Protein AF-Q9SPV2-F1 (afdb_monomer_lite)

Foldseek 3Di:
DDDDPCPPLVVCQVLLDDPVQFDLVQLVDPPPDPDDDPDPPSGTDGGDPPDDRDPLNVVLVVLVVVLVVLVVVLVVDDDPVVNVVSVVVSVVSVVVSVVSVVD

Sequence (103 aa):
VMDFNWLYPSLIQEYNLCFTTMDWTKSVMPQVAEGAAPQADLLPPLPDESLDRGVLPRVIKTLVDRRRAVKKLVKTEKDQAKKEELDIRQLALKLTANSMYGC

pLDDT: mean 77.32, std 16.59, range [38.19, 95.44]

Radius of gyration: 19.04 Å; chains: 1; bounding box: 34×31×61 Å

Secondary structure (DSSP, 8-state):
----TTHHHHHHHHTT--TTT--THHHHS----TTPPSSS--PPPPPPTTSPPPHHHHHHHHHHHHHHHHHHHHHH---HHHHHHHHHHHHHHHHHHHHTT--

Structure (mmCIF, N/CA/C/O backbone):
data_AF-Q9SPV2-F1
#
_entry.id   AF-Q9SPV2-F1
#
loop_
_atom_site.group_PDB
_atom_site.id
_atom_site.type_symbol
_atom_site.label_atom_id
_atom_site.label_alt_id
_atom_site.label_comp_id
_atom_site.label_asym_id
_atom_site.label_entity_id
_atom_site.label_seq_id
_atom_site.pdbx_PDB_ins_code
_atom_site.Cartn_x
_atom_site.Cartn_y
_atom_site.Cartn_z
_atom_site.occupancy
_atom_site.B_iso_or_equiv
_atom_site.auth_seq_id
_atom_site.auth_comp_id
_atom_site.auth_asym_id
_atom_site.auth_atom_id
_atom_site.pdbx_PDB_model_num
ATOM 1 N N . VAL A 1 1 ? -15.067 17.948 -2.438 1.00 42.47 1 VAL A N 1
ATOM 2 C CA . VAL A 1 1 ? -13.648 17.810 -2.837 1.00 42.47 1 VAL A CA 1
ATOM 3 C C . VAL A 1 1 ? -13.416 16.344 -3.169 1.00 42.47 1 VAL A C 1
ATOM 5 O O . VAL A 1 1 ? -13.730 15.509 -2.330 1.00 42.47 1 VAL A O 1
ATOM 8 N N . MET A 1 2 ? -13.030 16.020 -4.409 1.00 45.16 2 MET A N 1
ATOM 9 C CA . MET A 1 2 ? -12.690 14.648 -4.815 1.00 45.16 2 MET A CA 1
ATOM 10 C C . MET A 1 2 ? -11.200 14.420 -4.553 1.00 45.16 2 MET A C 1
ATOM 12 O O . MET A 1 2 ? -10.371 14.854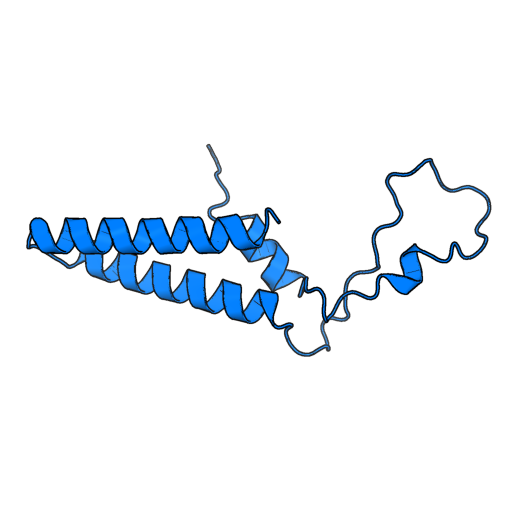 -5.345 1.00 45.16 2 MET A O 1
ATOM 16 N N . ASP A 1 3 ? -10.871 13.755 -3.446 1.00 48.59 3 ASP A N 1
ATOM 17 C CA . ASP A 1 3 ? -9.499 13.350 -3.137 1.00 48.59 3 ASP A CA 1
ATOM 18 C C . ASP A 1 3 ? -9.281 11.889 -3.539 1.00 48.59 3 ASP A C 1
ATOM 20 O O . ASP A 1 3 ? -9.905 10.970 -2.993 1.00 48.59 3 ASP A O 1
ATOM 24 N N . PHE A 1 4 ? -8.356 11.651 -4.470 1.00 57.50 4 PHE A N 1
ATOM 25 C CA . PHE A 1 4 ? -7.869 10.307 -4.764 1.00 57.50 4 PHE A CA 1
ATOM 26 C C . PHE A 1 4 ? -6.990 9.843 -3.604 1.00 57.50 4 PHE A C 1
ATOM 28 O O . PHE A 1 4 ? -5.783 10.093 -3.557 1.00 57.50 4 PHE A O 1
ATOM 35 N N . ASN A 1 5 ? -7.606 9.165 -2.634 1.00 58.78 5 ASN A N 1
ATOM 36 C CA . ASN A 1 5 ? -6.872 8.449 -1.598 1.00 58.78 5 ASN A CA 1
ATOM 37 C C . ASN A 1 5 ? -5.848 7.528 -2.278 1.00 58.78 5 ASN A C 1
ATOM 39 O O . ASN A 1 5 ? -6.238 6.532 -2.881 1.00 58.78 5 ASN A O 1
ATOM 43 N N . TRP A 1 6 ? -4.557 7.840 -2.124 1.00 64.62 6 TRP A N 1
ATOM 44 C CA . TRP A 1 6 ? -3.435 7.049 -2.644 1.00 64.62 6 TRP A CA 1
ATOM 45 C C . TRP A 1 6 ? -3.231 7.061 -4.162 1.00 64.62 6 TRP A C 1
ATOM 47 O O . TRP A 1 6 ? -2.961 6.015 -4.757 1.00 64.62 6 TRP A O 1
ATOM 57 N N . LEU A 1 7 ? -3.289 8.242 -4.776 1.00 76.31 7 LEU A N 1
ATOM 58 C CA . LEU A 1 7 ? -2.992 8.415 -6.200 1.00 76.31 7 LEU A CA 1
ATOM 59 C C . LEU A 1 7 ? -1.664 7.745 -6.619 1.00 76.31 7 LEU A C 1
ATOM 61 O O . LEU A 1 7 ? -1.675 6.859 -7.468 1.00 76.31 7 LEU A O 1
ATOM 65 N N . TYR A 1 8 ? -0.542 8.071 -5.963 1.00 78.94 8 TYR A N 1
ATOM 66 C CA . TYR A 1 8 ? 0.774 7.527 -6.340 1.00 78.94 8 TYR A CA 1
ATOM 67 C C . TYR A 1 8 ? 0.901 6.005 -6.160 1.00 78.94 8 TYR A C 1
ATOM 69 O O . TYR A 1 8 ? 1.276 5.331 -7.117 1.00 78.94 8 TYR A O 1
ATOM 77 N N . PRO A 1 9 ? 0.525 5.407 -5.010 1.00 76.62 9 PRO A N 1
ATOM 78 C CA . PRO A 1 9 ? 0.524 3.950 -4.871 1.00 76.62 9 PRO A CA 1
ATOM 79 C C . PRO A 1 9 ? -0.338 3.210 -5.895 1.00 76.62 9 PRO A C 1
ATOM 81 O O . PRO A 1 9 ? -0.032 2.061 -6.208 1.00 76.62 9 PRO A O 1
ATOM 84 N N . SER A 1 10 ? -1.421 3.835 -6.368 1.00 79.31 10 SER A N 1
ATOM 85 C CA . SER A 1 10 ? -2.319 3.238 -7.361 1.00 79.31 10 SER A CA 1
ATOM 86 C C . SER A 1 10 ? -1.685 3.274 -8.750 1.00 79.31 10 SER A C 1
ATOM 88 O O . SER A 1 10 ? -1.625 2.241 -9.403 1.00 79.31 10 SER A O 1
ATOM 90 N N . LEU A 1 11 ? -1.110 4.413 -9.149 1.00 82.44 11 LEU A N 1
ATOM 91 C CA . LEU A 1 11 ? -0.388 4.548 -10.420 1.00 82.44 11 LEU A CA 1
ATOM 92 C C . LEU A 1 11 ? 0.816 3.598 -10.508 1.00 82.44 11 LEU A C 1
ATOM 94 O O . LEU A 1 11 ? 1.008 2.945 -11.527 1.00 82.44 11 LEU A O 1
ATOM 98 N N . ILE A 1 12 ? 1.592 3.467 -9.425 1.00 81.38 12 ILE A N 1
ATOM 99 C CA . ILE A 1 12 ? 2.753 2.562 -9.382 1.00 81.38 12 ILE A CA 1
ATOM 100 C C . ILE A 1 12 ? 2.332 1.100 -9.578 1.00 81.38 12 ILE A C 1
ATOM 102 O O . ILE A 1 12 ? 3.041 0.331 -10.222 1.00 81.38 12 ILE A O 1
ATOM 106 N N . GLN A 1 13 ? 1.181 0.709 -9.030 1.00 76.25 13 GLN A N 1
ATOM 107 C CA . GLN A 1 13 ? 0.670 -0.652 -9.170 1.00 76.25 13 GLN A CA 1
ATOM 108 C C . GLN A 1 13 ? 0.059 -0.925 -10.541 1.00 76.25 13 GLN A C 1
ATOM 110 O O . GLN A 1 13 ? 0.258 -2.025 -11.049 1.00 76.25 13 GLN A O 1
ATOM 115 N N . GLU A 1 14 ? -0.670 0.040 -11.101 1.00 82.69 14 GLU A N 1
ATOM 116 C CA . GLU A 1 14 ? -1.342 -0.099 -12.395 1.00 82.69 14 GLU A CA 1
ATOM 117 C C . GLU A 1 14 ? -0.322 -0.208 -13.529 1.00 82.69 14 GLU A C 1
ATOM 119 O O . GLU A 1 14 ? -0.347 -1.154 -14.303 1.00 82.69 14 GLU A O 1
ATOM 124 N N . TYR A 1 15 ? 0.653 0.701 -13.552 1.00 82.50 15 TYR A N 1
ATOM 125 C CA . TYR A 1 15 ? 1.647 0.783 -14.622 1.00 82.50 15 TYR A CA 1
ATOM 126 C C . TYR A 1 15 ? 2.931 -0.008 -14.333 1.00 82.50 15 TYR A C 1
ATOM 128 O O . TYR A 1 15 ? 3.956 0.221 -14.969 1.00 82.50 15 TYR A O 1
ATOM 136 N N . ASN A 1 16 ? 2.904 -0.901 -13.334 1.00 82.19 16 ASN A N 1
ATOM 137 C CA . ASN A 1 16 ? 4.042 -1.722 -12.902 1.00 82.19 16 ASN A CA 1
ATOM 138 C C . ASN A 1 16 ? 5.359 -0.922 -12.770 1.00 82.19 16 ASN A C 1
ATOM 140 O O . ASN A 1 16 ? 6.431 -1.399 -13.149 1.00 82.19 16 ASN A O 1
ATOM 144 N N . LEU A 1 17 ? 5.280 0.309 -12.251 1.00 84.00 17 LEU A N 1
ATOM 145 C CA . LEU A 1 17 ? 6.415 1.232 -12.203 1.00 84.00 17 LEU A CA 1
ATOM 146 C C . LEU A 1 17 ? 7.439 0.729 -11.185 1.00 84.00 17 LEU A C 1
ATOM 148 O O . LEU A 1 17 ? 7.184 0.691 -9.980 1.00 84.00 17 LEU A O 1
ATOM 152 N N . CYS A 1 18 ? 8.605 0.309 -11.660 1.00 83.25 18 CYS A N 1
ATOM 153 C CA . CYS A 1 18 ? 9.678 -0.181 -10.812 1.00 83.25 18 CYS A CA 1
ATOM 154 C C . CYS A 1 18 ? 11.033 0.019 -11.489 1.00 83.25 18 CYS A C 1
ATOM 156 O O . CYS A 1 18 ? 11.163 -0.114 -12.703 1.00 83.25 18 CYS A O 1
ATOM 158 N N . PHE A 1 19 ? 12.073 0.238 -10.686 1.00 81.81 19 PHE A N 1
ATOM 159 C CA . PHE A 1 19 ? 13.456 0.293 -11.167 1.00 81.81 19 PHE A CA 1
ATOM 160 C C . PHE A 1 19 ? 13.885 -0.972 -11.925 1.00 81.81 19 PHE A C 1
ATOM 162 O O . PHE A 1 19 ? 14.777 -0.910 -12.757 1.00 81.81 19 PHE A O 1
ATOM 169 N N . THR A 1 20 ? 13.255 -2.117 -11.643 1.00 80.94 20 THR A N 1
ATOM 170 C CA . THR A 1 20 ? 13.562 -3.393 -12.304 1.00 80.94 20 THR A CA 1
ATOM 171 C C . THR A 1 20 ? 12.747 -3.639 -13.571 1.00 80.94 20 THR A C 1
ATOM 173 O O . THR A 1 20 ? 13.060 -4.569 -14.302 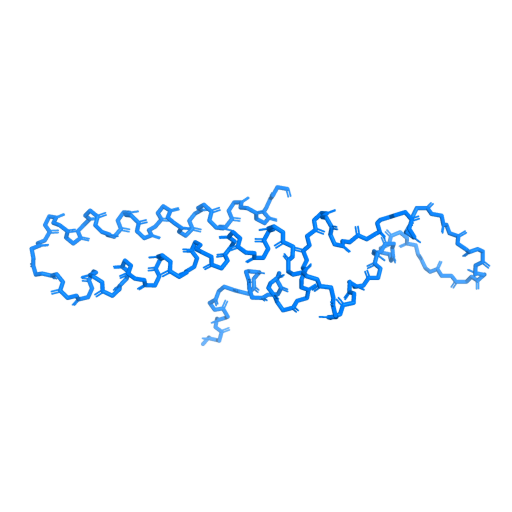1.00 80.94 20 THR A O 1
ATOM 176 N N . THR A 1 21 ? 11.668 -2.886 -13.799 1.00 81.31 21 THR A N 1
ATOM 177 C CA . THR A 1 21 ? 10.752 -3.089 -14.936 1.00 81.31 21 THR A CA 1
ATOM 178 C C . THR A 1 21 ? 10.912 -2.008 -15.999 1.00 81.31 21 THR A C 1
ATOM 180 O O . THR A 1 21 ? 10.649 -2.270 -17.168 1.00 81.31 21 THR A O 1
ATOM 183 N N . MET A 1 22 ? 11.364 -0.809 -15.621 1.00 82.12 22 MET A N 1
ATOM 184 C CA . MET A 1 22 ? 11.563 0.307 -16.545 1.00 82.12 22 MET A CA 1
ATOM 185 C C . MET A 1 22 ? 12.960 0.271 -17.170 1.00 82.12 22 MET A C 1
ATOM 187 O O . MET A 1 22 ? 13.969 0.204 -16.468 1.00 82.12 22 MET A O 1
ATOM 191 N N . ASP A 1 23 ? 13.011 0.360 -18.498 1.00 77.19 23 ASP A N 1
ATOM 192 C CA . ASP A 1 23 ? 14.251 0.400 -19.274 1.00 77.19 23 ASP A CA 1
ATOM 193 C C . ASP A 1 23 ? 14.636 1.849 -19.603 1.00 77.19 23 ASP A C 1
ATOM 195 O O . ASP A 1 23 ? 14.184 2.437 -20.588 1.00 77.19 23 ASP A O 1
ATOM 199 N N . TRP A 1 24 ? 15.484 2.426 -18.753 1.00 74.31 24 TRP A N 1
ATOM 200 C CA . TRP A 1 24 ? 15.976 3.799 -18.885 1.00 74.31 24 TRP A CA 1
ATOM 201 C C . TRP A 1 24 ? 17.019 3.966 -19.996 1.00 74.31 24 TRP A C 1
ATOM 203 O O . TRP A 1 24 ? 17.285 5.087 -20.427 1.00 74.31 24 TRP A O 1
ATOM 213 N N . THR A 1 25 ? 17.599 2.876 -20.508 1.00 69.38 25 THR A N 1
ATOM 214 C CA . THR A 1 25 ? 18.613 2.936 -21.571 1.00 69.38 25 THR A CA 1
ATOM 215 C C . THR A 1 25 ? 18.019 3.467 -22.877 1.00 69.38 25 THR A C 1
ATOM 217 O O . THR A 1 25 ? 18.693 4.185 -23.618 1.00 69.38 25 THR A O 1
ATOM 220 N N . LYS A 1 26 ? 16.727 3.215 -23.115 1.00 62.62 26 LYS A N 1
ATOM 221 C CA . LYS A 1 26 ? 15.973 3.729 -24.271 1.00 62.62 26 LYS A CA 1
ATOM 222 C C . LYS A 1 26 ? 15.737 5.243 -24.241 1.00 62.62 26 LYS A C 1
ATOM 224 O O . LYS A 1 26 ? 15.474 5.820 -25.289 1.00 62.62 26 LYS A O 1
ATOM 229 N N . SER A 1 27 ? 15.860 5.882 -23.077 1.00 61.88 27 SER A N 1
ATOM 230 C CA . SER A 1 27 ? 15.711 7.336 -22.909 1.00 61.88 27 SER A CA 1
ATOM 231 C C . SER A 1 27 ? 17.035 8.094 -22.981 1.00 61.88 27 SER A C 1
ATOM 233 O O . SER A 1 27 ? 17.047 9.291 -23.236 1.00 61.88 27 SER A O 1
ATOM 235 N N . VAL A 1 28 ? 18.165 7.420 -22.749 1.00 57.72 28 VAL A N 1
ATOM 236 C CA . VAL A 1 28 ? 19.497 8.054 -22.726 1.00 57.72 28 VAL A CA 1
ATOM 237 C C . VAL A 1 28 ? 20.163 8.036 -24.105 1.00 57.72 28 VAL A C 1
ATOM 239 O O . VAL A 1 28 ? 21.025 8.866 -24.384 1.00 57.72 28 VAL A O 1
ATOM 242 N N . MET A 1 29 ? 19.742 7.137 -24.999 1.00 50.28 29 MET A N 1
ATOM 243 C CA . MET A 1 29 ? 20.154 7.160 -26.401 1.00 50.28 29 MET A CA 1
ATOM 244 C C . MET A 1 29 ? 19.042 7.783 -27.245 1.00 50.28 29 MET A C 1
ATOM 246 O O . MET A 1 29 ? 18.070 7.089 -27.552 1.00 50.28 29 MET A O 1
ATOM 250 N N . PRO A 1 30 ? 19.149 9.066 -27.640 1.00 50.03 30 PRO A N 1
ATOM 251 C CA . PRO A 1 30 ? 18.215 9.621 -28.596 1.00 50.03 30 PRO A CA 1
ATOM 252 C C . PRO A 1 30 ? 18.442 8.870 -29.905 1.00 50.03 30 PRO A C 1
ATOM 254 O O . PRO A 1 30 ? 19.459 9.048 -30.578 1.00 50.03 30 PRO A O 1
ATOM 257 N N . GLN A 1 31 ? 17.505 7.995 -30.269 1.00 48.94 31 GLN A N 1
ATOM 258 C CA . GLN A 1 31 ? 17.343 7.682 -31.677 1.00 48.94 31 GLN A CA 1
ATOM 259 C C . GLN A 1 31 ? 17.086 9.026 -32.347 1.00 48.94 31 GLN A C 1
ATOM 261 O O . GLN A 1 31 ? 16.162 9.739 -31.963 1.00 48.94 31 GLN A O 1
ATOM 266 N N . VAL A 1 32 ? 17.987 9.401 -33.248 1.00 43.84 32 VAL A N 1
ATOM 267 C CA . VAL A 1 32 ? 17.908 10.573 -34.118 1.00 43.84 32 VAL A CA 1
ATOM 268 C C . VAL A 1 32 ? 16.539 10.614 -34.802 1.00 43.84 32 VAL A C 1
ATOM 270 O O . VAL A 1 32 ? 16.345 10.072 -35.882 1.00 43.84 32 VAL A O 1
ATOM 273 N N . ALA A 1 33 ? 15.573 11.233 -34.138 1.00 45.81 33 ALA A N 1
ATOM 274 C CA . ALA A 1 33 ? 14.310 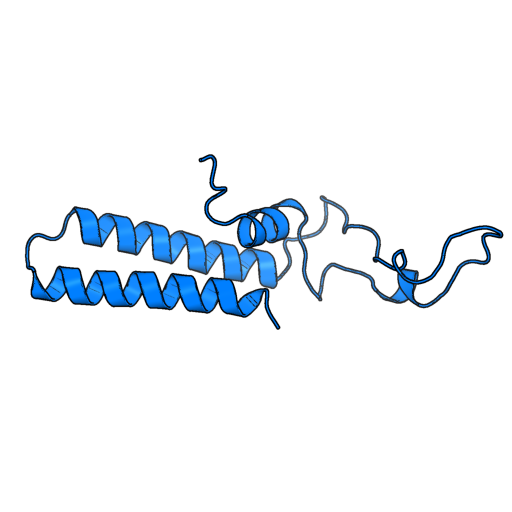11.652 -34.702 1.00 45.81 33 ALA A CA 1
ATOM 275 C C . ALA A 1 33 ? 14.360 13.178 -34.702 1.00 45.81 33 ALA A C 1
ATOM 277 O O . ALA A 1 33 ? 14.277 13.823 -33.655 1.00 45.81 33 ALA A O 1
ATOM 278 N N . GLU A 1 34 ? 14.611 13.744 -35.879 1.00 38.19 34 GLU A N 1
ATOM 279 C CA . GLU A 1 34 ? 14.593 15.184 -36.103 1.00 38.19 34 GLU A CA 1
ATOM 280 C C . GLU A 1 34 ? 13.249 15.764 -35.624 1.00 38.19 34 GLU A C 1
ATOM 282 O O . GLU A 1 34 ? 12.198 15.419 -36.159 1.00 38.19 34 GLU A O 1
ATOM 287 N N . GLY A 1 35 ? 13.281 16.647 -34.614 1.00 47.09 35 GLY A N 1
ATOM 288 C CA . GLY A 1 35 ? 12.165 17.557 -34.320 1.00 47.09 35 GLY A CA 1
ATOM 289 C C . GLY A 1 35 ? 11.469 17.487 -32.951 1.00 47.09 35 GLY A C 1
ATOM 290 O O . GLY A 1 35 ? 10.387 18.059 -32.839 1.00 47.09 35 GLY A O 1
ATOM 291 N N . ALA A 1 36 ? 12.023 16.859 -31.907 1.00 39.69 36 ALA A N 1
ATOM 292 C CA . ALA A 1 36 ? 11.369 16.819 -30.585 1.00 39.69 36 ALA A CA 1
ATOM 293 C C . ALA A 1 36 ? 11.900 17.870 -29.579 1.00 39.69 36 ALA A C 1
ATOM 295 O O . ALA A 1 36 ? 13.090 18.174 -29.532 1.00 39.69 36 ALA A O 1
ATOM 296 N N . ALA A 1 37 ? 10.963 18.429 -28.807 1.00 39.22 37 ALA A N 1
ATOM 297 C CA . ALA A 1 37 ? 11.028 19.606 -27.933 1.00 39.22 37 ALA A CA 1
ATOM 298 C C . ALA A 1 37 ? 11.997 19.485 -26.720 1.00 39.22 37 ALA A C 1
ATOM 300 O O . ALA A 1 37 ? 12.509 18.402 -26.433 1.00 39.22 37 ALA A O 1
ATOM 301 N N . PRO A 1 38 ? 12.300 20.588 -25.995 1.00 43.84 38 PRO A N 1
ATOM 302 C CA . PRO A 1 38 ? 13.413 20.626 -25.053 1.00 43.84 38 PRO A CA 1
ATOM 303 C C . PRO A 1 38 ? 13.097 19.919 -23.722 1.00 43.84 38 PRO A C 1
ATOM 305 O O . PRO A 1 38 ? 12.168 20.279 -23.008 1.00 43.84 38 PRO A O 1
ATOM 308 N N . GLN A 1 39 ? 13.955 18.955 -23.373 1.00 48.41 39 GLN A N 1
ATOM 309 C CA . GLN A 1 39 ? 14.321 18.482 -22.022 1.00 48.41 39 GLN A CA 1
ATOM 310 C C . GLN A 1 39 ? 13.259 17.891 -21.073 1.00 48.41 39 GLN A C 1
ATOM 312 O O . GLN A 1 39 ? 13.661 17.285 -20.082 1.00 48.41 39 GLN A O 1
ATOM 317 N N . ALA A 1 40 ? 11.958 17.954 -21.363 1.00 48.28 40 ALA A N 1
ATOM 318 C CA . ALA A 1 40 ? 10.919 17.333 -20.525 1.00 48.28 40 ALA A CA 1
ATOM 319 C C . ALA A 1 40 ? 10.541 15.886 -20.925 1.00 48.28 40 ALA A C 1
ATOM 321 O O . ALA A 1 40 ? 9.950 15.171 -20.119 1.00 48.28 40 ALA A O 1
ATOM 322 N N . ASP A 1 41 ? 10.914 15.431 -22.128 1.00 54.53 41 ASP A N 1
ATOM 323 C CA . ASP A 1 41 ? 10.276 14.270 -22.779 1.00 54.53 41 ASP A CA 1
ATOM 324 C C . ASP A 1 41 ? 11.094 12.962 -22.802 1.00 54.53 41 ASP A C 1
ATOM 326 O O . ASP A 1 41 ? 10.685 11.986 -23.427 1.00 54.53 41 ASP A O 1
ATOM 330 N N . LEU A 1 42 ? 12.230 12.870 -22.103 1.00 63.56 42 LEU A N 1
ATOM 331 C CA . LEU A 1 42 ? 13.021 11.626 -22.043 1.00 63.56 42 LEU A CA 1
ATOM 332 C C . LEU A 1 42 ? 12.520 10.669 -20.946 1.00 63.56 42 LEU A C 1
ATOM 334 O O . LEU A 1 42 ? 13.299 10.159 -20.141 1.00 63.56 42 LEU A O 1
ATOM 338 N N . LEU A 1 43 ? 11.211 10.423 -20.891 1.00 67.75 43 LEU A N 1
ATOM 339 C CA . LEU A 1 43 ? 10.661 9.365 -20.044 1.00 67.75 43 LEU A CA 1
ATOM 340 C C . LEU A 1 43 ? 10.825 8.007 -20.745 1.00 67.75 43 LEU A C 1
ATOM 342 O O . LEU A 1 43 ? 10.613 7.915 -21.957 1.00 67.75 43 LEU A O 1
ATOM 346 N N . PRO A 1 44 ? 11.217 6.941 -20.027 1.00 71.69 44 PRO A N 1
ATOM 347 C CA . PRO A 1 44 ? 11.260 5.608 -20.610 1.00 71.69 44 PRO A CA 1
ATOM 348 C C . PRO A 1 44 ? 9.846 5.135 -20.944 1.00 71.69 44 PRO A C 1
ATOM 350 O O . PRO A 1 44 ? 8.890 5.505 -20.250 1.00 71.69 44 PRO A O 1
ATOM 353 N N . PRO A 1 45 ? 9.692 4.313 -21.996 1.00 76.94 45 PRO A N 1
ATOM 354 C CA . PRO A 1 45 ? 8.403 3.723 -22.309 1.00 76.94 45 PRO A CA 1
ATOM 355 C C . PRO A 1 45 ? 7.911 2.891 -21.120 1.00 76.94 45 PRO A C 1
ATOM 357 O O . PRO A 1 45 ? 8.706 2.301 -20.381 1.00 76.94 45 PRO A O 1
ATOM 360 N N . LEU A 1 46 ? 6.590 2.850 -20.942 1.00 80.06 46 LEU A N 1
ATOM 361 C CA . LEU A 1 46 ? 5.976 2.025 -19.909 1.00 80.06 46 LEU A CA 1
ATOM 362 C C . LEU A 1 46 ? 6.354 0.545 -20.110 1.00 80.06 46 LEU A C 1
ATOM 364 O O . LEU A 1 46 ? 6.487 0.099 -21.255 1.00 80.06 46 LEU A O 1
ATOM 368 N N . PRO A 1 47 ? 6.549 -0.211 -19.017 1.00 80.81 47 PRO A N 1
ATOM 369 C CA . PRO A 1 47 ? 6.807 -1.642 -19.101 1.00 80.81 47 PRO A CA 1
ATOM 370 C C . PRO A 1 47 ? 5.602 -2.379 -19.699 1.00 80.81 47 PRO A C 1
ATOM 372 O O . PRO A 1 47 ? 4.460 -1.960 -19.518 1.00 80.81 47 PRO A O 1
ATOM 375 N N . ASP A 1 48 ? 5.867 -3.491 -20.386 1.00 77.81 48 ASP A N 1
ATOM 376 C CA . ASP A 1 48 ? 4.823 -4.373 -20.916 1.00 77.81 48 ASP A CA 1
ATOM 377 C C . ASP A 1 48 ? 3.959 -4.937 -19.772 1.00 77.81 48 ASP A C 1
ATOM 379 O O . ASP A 1 48 ? 4.475 -5.329 -18.719 1.00 77.81 48 ASP A O 1
ATOM 383 N N . GLU A 1 49 ? 2.645 -4.999 -19.981 1.00 74.88 49 GLU A N 1
ATOM 384 C CA . GLU A 1 49 ? 1.684 -5.548 -19.023 1.00 74.88 49 GLU A CA 1
ATOM 385 C C . GLU A 1 49 ? 1.885 -7.052 -18.796 1.00 74.88 49 GLU A C 1
ATOM 387 O O . GLU A 1 49 ? 1.487 -7.577 -17.754 1.00 74.88 49 GLU A O 1
ATOM 392 N N . SER A 1 50 ? 2.527 -7.753 -19.739 1.00 78.44 50 SER A N 1
ATOM 393 C CA . SER A 1 50 ? 2.849 -9.176 -19.596 1.00 78.44 50 SER A CA 1
ATOM 394 C C . SER A 1 50 ? 4.037 -9.451 -18.669 1.00 78.44 50 SER A C 1
ATOM 396 O O . SER A 1 50 ? 4.316 -10.615 -18.376 1.00 78.44 50 SER A O 1
ATOM 398 N N . LEU A 1 51 ? 4.784 -8.422 -18.250 1.00 78.31 51 LEU A N 1
ATOM 399 C CA . LEU A 1 51 ? 5.920 -8.583 -17.345 1.00 78.31 51 LEU A CA 1
ATOM 400 C C . LEU A 1 51 ? 5.454 -8.902 -15.926 1.00 78.31 51 LEU A C 1
ATOM 402 O O . LEU A 1 51 ? 4.470 -8.359 -15.419 1.00 78.31 51 LEU A O 1
ATOM 406 N N . ASP A 1 52 ? 6.237 -9.731 -15.239 1.00 82.38 52 ASP A N 1
ATOM 407 C CA . ASP A 1 52 ? 6.020 -9.983 -13.822 1.00 82.38 52 ASP A CA 1
ATOM 408 C C . ASP A 1 52 ? 6.037 -8.676 -13.016 1.00 82.38 52 ASP A C 1
ATOM 410 O O . ASP A 1 52 ? 6.786 -7.727 -13.283 1.00 82.38 52 ASP A O 1
ATOM 414 N N . ARG A 1 53 ? 5.192 -8.627 -11.981 1.00 81.75 53 ARG A N 1
ATOM 415 C CA . ARG A 1 53 ? 5.086 -7.446 -11.120 1.00 81.75 53 ARG A CA 1
ATOM 416 C C . ARG A 1 53 ? 6.419 -7.164 -10.437 1.00 81.75 53 ARG A C 1
ATOM 418 O O . ARG A 1 53 ? 6.914 -7.988 -9.660 1.00 81.75 53 ARG A O 1
ATOM 425 N N . GLY A 1 54 ? 6.931 -5.957 -10.657 1.00 83.25 54 GLY A N 1
ATOM 426 C CA . GLY A 1 54 ? 8.162 -5.464 -10.065 1.00 83.25 54 GLY A CA 1
ATOM 427 C C . GLY A 1 54 ? 8.120 -5.454 -8.538 1.00 83.25 54 GLY A C 1
ATOM 428 O O . GLY A 1 54 ? 7.065 -5.513 -7.892 1.00 83.25 54 GLY A O 1
ATOM 429 N N . VAL A 1 55 ? 9.301 -5.351 -7.935 1.00 87.25 55 VAL A N 1
ATOM 430 C CA . VAL A 1 55 ? 9.460 -5.397 -6.474 1.00 87.25 55 VAL A CA 1
ATOM 431 C C . VAL A 1 55 ? 8.706 -4.245 -5.801 1.00 87.25 55 VAL A C 1
ATOM 433 O O . VAL A 1 55 ? 8.006 -4.460 -4.810 1.00 87.25 55 VAL A O 1
ATOM 436 N N . LEU A 1 56 ? 8.782 -3.039 -6.370 1.00 85.56 56 LEU A N 1
ATOM 437 C CA . LEU A 1 56 ? 8.177 -1.832 -5.803 1.00 85.56 56 LEU A CA 1
ATOM 438 C C . LEU A 1 56 ? 6.632 -1.913 -5.745 1.00 85.56 56 LEU A C 1
ATOM 440 O O . LEU A 1 56 ? 6.089 -1.783 -4.641 1.00 85.56 56 LEU A O 1
ATOM 444 N N . PRO A 1 57 ? 5.906 -2.244 -6.837 1.00 85.81 57 PRO A N 1
ATOM 445 C CA . PRO A 1 57 ? 4.463 -2.493 -6.794 1.00 85.81 57 PRO A CA 1
ATOM 446 C C . PRO A 1 57 ? 4.038 -3.531 -5.748 1.00 85.81 57 PRO A C 1
ATOM 448 O O . PRO A 1 57 ? 3.031 -3.347 -5.058 1.00 85.81 57 PRO A O 1
ATOM 451 N N . ARG A 1 58 ? 4.805 -4.620 -5.586 1.00 87.38 58 ARG A N 1
ATOM 452 C CA . ARG A 1 58 ? 4.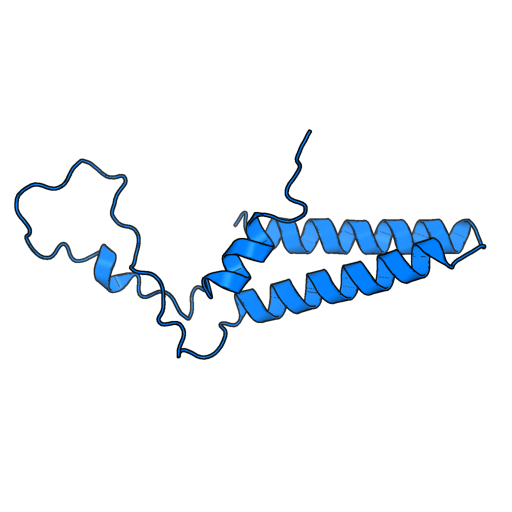505 -5.683 -4.609 1.00 87.38 58 ARG A CA 1
ATOM 453 C C . ARG A 1 58 ? 4.664 -5.209 -3.165 1.00 87.38 58 ARG A C 1
ATOM 455 O O . ARG A 1 58 ? 3.808 -5.500 -2.321 1.00 87.38 58 ARG A O 1
ATOM 462 N N . VAL A 1 59 ? 5.735 -4.476 -2.871 1.00 88.06 59 VAL A N 1
ATOM 463 C CA . VAL A 1 59 ? 5.996 -3.929 -1.532 1.00 88.06 59 VAL A CA 1
ATOM 464 C C . VAL A 1 59 ? 4.940 -2.886 -1.167 1.00 88.06 59 VAL A C 1
ATOM 466 O O . VAL A 1 59 ? 4.341 -2.976 -0.093 1.00 88.06 59 VAL A O 1
ATOM 469 N N . ILE A 1 60 ? 4.630 -1.960 -2.079 1.00 87.00 60 ILE A N 1
ATOM 470 C CA . ILE A 1 60 ? 3.604 -0.930 -1.866 1.00 87.00 60 ILE A CA 1
ATOM 471 C C . ILE A 1 60 ? 2.233 -1.567 -1.627 1.00 87.00 60 ILE A C 1
ATOM 473 O O . ILE A 1 60 ? 1.555 -1.205 -0.662 1.00 87.00 60 ILE A O 1
ATOM 477 N N . LYS A 1 61 ? 1.841 -2.562 -2.435 1.00 87.31 61 LYS A N 1
ATOM 478 C CA . LYS A 1 61 ? 0.592 -3.313 -2.230 1.00 87.31 61 LYS A CA 1
ATOM 479 C C . LYS A 1 61 ? 0.530 -3.909 -0.822 1.00 87.31 61 LYS A C 1
ATOM 481 O O . LYS A 1 61 ? -0.450 -3.714 -0.108 1.00 87.31 61 LYS A O 1
ATOM 486 N N . THR A 1 62 ? 1.611 -4.555 -0.388 1.00 89.75 62 THR A N 1
ATOM 487 C CA . THR A 1 62 ? 1.699 -5.164 0.947 1.00 89.75 62 THR A CA 1
ATOM 488 C C . THR A 1 62 ? 1.533 -4.128 2.064 1.00 89.75 62 THR A C 1
ATOM 490 O O . THR A 1 62 ? 0.840 -4.385 3.051 1.00 89.75 62 THR A O 1
ATOM 493 N N . LEU A 1 63 ? 2.130 -2.941 1.925 1.00 89.44 63 LEU A N 1
ATOM 494 C CA . LEU A 1 63 ? 1.989 -1.855 2.901 1.00 89.44 63 LEU A CA 1
ATOM 495 C C . LEU A 1 63 ? 0.562 -1.296 2.947 1.00 89.44 63 LEU A C 1
ATOM 497 O O . LEU A 1 63 ? 0.018 -1.084 4.036 1.00 89.44 63 LEU A O 1
ATOM 501 N N . VAL A 1 64 ? -0.066 -1.101 1.786 1.00 88.75 64 VAL A N 1
ATOM 502 C CA . VAL A 1 64 ? -1.453 -0.628 1.685 1.00 88.75 64 VAL A CA 1
ATOM 503 C C . VAL A 1 64 ? -2.420 -1.640 2.301 1.00 88.75 64 VAL A C 1
ATOM 505 O O . VAL A 1 64 ? -3.285 -1.251 3.091 1.00 88.75 64 VAL A O 1
ATOM 508 N N . ASP A 1 65 ? -2.249 -2.929 2.009 1.00 91.25 65 ASP A N 1
ATOM 509 C CA . ASP A 1 65 ? -3.091 -4.003 2.544 1.00 91.25 65 ASP A CA 1
ATOM 510 C C . ASP A 1 65 ? -2.945 -4.121 4.067 1.00 91.25 65 ASP A C 1
ATOM 512 O O . ASP A 1 65 ? -3.946 -4.167 4.792 1.00 91.25 65 ASP A O 1
ATOM 516 N N . ARG A 1 66 ? -1.712 -4.044 4.586 1.00 92.56 66 ARG A N 1
ATOM 517 C CA . ARG A 1 66 ? -1.459 -3.983 6.035 1.00 92.56 66 ARG A CA 1
ATOM 518 C C . ARG A 1 66 ? -2.129 -2.770 6.672 1.00 92.56 66 ARG A C 1
ATOM 520 O O . ARG A 1 66 ? -2.767 -2.910 7.714 1.00 92.56 66 ARG A O 1
ATOM 527 N N . ARG A 1 67 ? -2.056 -1.588 6.051 1.00 93.06 67 ARG A N 1
ATOM 528 C CA . ARG A 1 67 ? -2.724 -0.389 6.584 1.00 93.06 67 ARG A CA 1
ATOM 529 C C . ARG A 1 67 ? -4.245 -0.547 6.581 1.00 93.06 67 ARG A C 1
ATOM 531 O O . ARG A 1 67 ? -4.893 -0.134 7.541 1.00 93.06 67 ARG A O 1
ATOM 538 N N . ARG A 1 68 ? -4.833 -1.155 5.542 1.00 91.62 68 ARG A N 1
ATOM 539 C CA . ARG A 1 68 ? -6.277 -1.459 5.494 1.00 91.62 68 ARG A CA 1
ATOM 540 C C . ARG A 1 68 ? -6.690 -2.387 6.636 1.00 91.62 68 ARG A C 1
ATOM 542 O O . ARG A 1 68 ? -7.698 -2.111 7.288 1.00 91.62 68 ARG A O 1
ATOM 549 N N . ALA A 1 69 ? -5.900 -3.423 6.915 1.00 93.94 69 ALA A N 1
ATOM 550 C CA . ALA A 1 69 ? -6.134 -4.324 8.040 1.00 93.94 69 ALA A CA 1
ATOM 551 C C . ALA A 1 69 ? -6.085 -3.578 9.385 1.00 93.94 69 ALA A C 1
ATOM 553 O O . ALA A 1 69 ? -7.033 -3.668 10.162 1.00 93.94 69 ALA A O 1
ATOM 554 N N . VAL A 1 70 ? -5.053 -2.758 9.623 1.00 93.44 70 VAL A N 1
ATOM 555 C CA . VAL A 1 70 ? -4.941 -1.959 10.857 1.00 93.44 70 VAL A CA 1
ATOM 556 C C . VAL A 1 70 ? -6.110 -0.980 10.990 1.00 93.44 70 VAL A C 1
ATOM 558 O O . VAL A 1 70 ? -6.736 -0.933 12.042 1.00 93.44 70 VAL A O 1
ATOM 561 N N . LYS A 1 71 ? -6.511 -0.275 9.922 1.00 92.75 71 LYS A N 1
ATOM 562 C CA . LYS A 1 71 ? -7.701 0.598 9.961 1.00 92.75 71 LYS A CA 1
ATOM 563 C C . LYS A 1 71 ? -8.987 -0.158 10.302 1.00 92.75 71 LYS A C 1
ATOM 565 O O . LYS A 1 71 ? -9.883 0.428 10.903 1.00 92.75 71 LYS A O 1
ATOM 570 N N . LYS A 1 72 ? -9.120 -1.425 9.898 1.00 94.12 72 LYS A N 1
ATOM 571 C CA . LYS A 1 72 ? -10.271 -2.259 10.275 1.00 94.12 72 LYS A CA 1
ATOM 572 C C . LYS A 1 72 ? -10.242 -2.591 11.771 1.00 94.12 72 LYS A C 1
ATOM 574 O O . LYS A 1 72 ? -11.290 -2.537 12.412 1.00 94.12 72 LYS A O 1
ATOM 579 N N . LEU A 1 73 ? -9.058 -2.857 12.326 1.00 92.50 73 LEU A N 1
ATOM 580 C CA . LEU A 1 73 ? -8.869 -3.079 13.763 1.00 92.50 73 LEU A CA 1
ATOM 581 C C . LEU A 1 73 ? -9.179 -1.813 14.574 1.00 92.50 73 LEU A C 1
ATOM 583 O O . LEU A 1 73 ? -9.976 -1.895 15.499 1.00 92.50 73 LEU A O 1
ATOM 587 N N . VAL A 1 74 ? -8.688 -0.637 14.157 1.00 92.62 74 VAL A N 1
ATOM 588 C CA . VAL A 1 74 ? -8.996 0.663 14.801 1.00 92.62 74 VAL A CA 1
ATOM 589 C C . VAL A 1 74 ? -10.507 0.902 14.922 1.00 92.62 74 VAL A C 1
ATOM 591 O O . VAL A 1 74 ? -10.977 1.439 15.919 1.00 92.62 74 VAL A O 1
ATOM 594 N N . LYS A 1 75 ? -11.288 0.507 13.906 1.00 91.94 75 LYS A N 1
ATOM 595 C CA . LYS A 1 75 ? -12.754 0.659 13.911 1.00 91.94 75 LYS A CA 1
ATOM 596 C C . LYS A 1 75 ? -13.472 -0.301 14.861 1.00 91.94 75 LYS A C 1
ATOM 598 O O . LYS A 1 75 ? -14.603 -0.022 15.239 1.00 91.94 75 LYS A O 1
ATOM 603 N N . THR A 1 76 ? -12.862 -1.446 15.157 1.00 93.50 76 THR A N 1
ATOM 604 C CA . THR A 1 76 ? -13.475 -2.521 15.953 1.00 93.50 76 THR A CA 1
ATOM 605 C C . THR A 1 76 ? -13.046 -2.446 17.421 1.00 93.50 76 THR A C 1
ATOM 607 O O . THR A 1 76 ? -13.772 -2.913 18.295 1.00 93.50 76 THR A O 1
ATOM 610 N N . GLU A 1 77 ? -11.881 -1.853 17.689 1.00 92.06 77 GLU A N 1
ATOM 611 C CA . GLU A 1 77 ? -11.314 -1.711 19.026 1.00 92.06 77 GLU A CA 1
ATOM 612 C C . GLU A 1 77 ? -12.092 -0.694 19.876 1.00 92.06 77 GLU A C 1
ATOM 614 O O . GLU A 1 77 ? -12.465 0.385 19.405 1.00 92.06 77 GLU A O 1
ATOM 619 N N . LYS A 1 78 ? -12.344 -1.060 21.136 1.00 91.50 78 LYS A N 1
ATOM 620 C CA . LYS A 1 78 ? -13.104 -0.255 22.109 1.00 91.50 78 LYS A CA 1
ATOM 621 C C . LYS A 1 78 ? -12.209 0.357 23.179 1.00 91.50 78 LYS A C 1
ATOM 623 O O . LYS A 1 78 ? -12.568 1.387 23.741 1.00 91.50 78 LYS A O 1
ATOM 628 N N . ASP A 1 79 ? -11.076 -0.279 23.463 1.00 95.38 79 ASP A N 1
ATOM 629 C CA . ASP A 1 79 ? -10.081 0.238 24.396 1.00 95.38 79 ASP A CA 1
ATOM 630 C C . ASP A 1 79 ? -9.363 1.446 23.779 1.00 95.38 79 ASP A C 1
ATOM 632 O O . ASP A 1 79 ? -8.756 1.349 22.709 1.00 95.38 79 ASP A O 1
ATOM 636 N N . GLN A 1 80 ? -9.437 2.588 24.462 1.00 92.75 80 GLN A N 1
ATOM 637 C CA . GLN A 1 80 ? -8.875 3.848 23.992 1.00 92.75 80 GLN A CA 1
ATOM 638 C C . GLN A 1 80 ? -7.349 3.781 23.834 1.00 92.75 80 GLN A C 1
ATOM 640 O O . GLN A 1 80 ? -6.829 4.266 22.830 1.00 92.75 80 GLN A O 1
ATOM 645 N N . ALA A 1 81 ? -6.637 3.118 2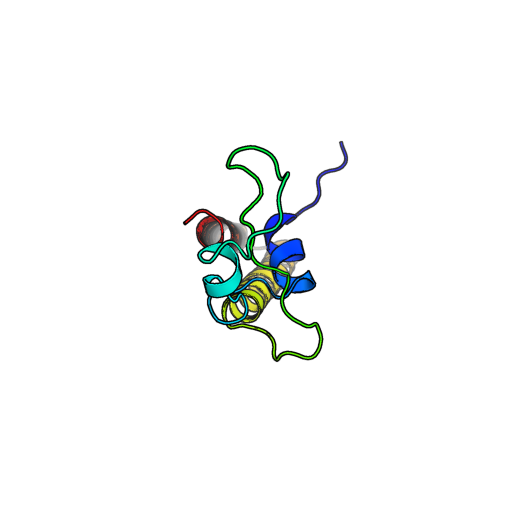4.751 1.00 93.94 81 ALA A N 1
ATOM 646 C CA . ALA A 1 81 ? -5.178 3.027 24.694 1.00 93.94 81 ALA A CA 1
ATOM 647 C C . ALA A 1 81 ? -4.717 2.183 23.494 1.00 93.94 81 ALA A C 1
ATOM 649 O O . ALA A 1 81 ? -3.832 2.579 22.734 1.00 93.94 81 ALA A O 1
ATOM 650 N N . LYS A 1 82 ? -5.376 1.043 23.258 1.00 93.19 82 LYS A N 1
ATOM 651 C CA . LYS A 1 82 ? -5.093 0.188 22.091 1.00 93.19 82 LYS A CA 1
ATOM 652 C C . LYS A 1 82 ? -5.488 0.850 20.780 1.00 93.19 82 LYS A C 1
ATOM 654 O O . LYS A 1 82 ? -4.816 0.675 19.765 1.00 93.19 82 LYS A O 1
ATOM 659 N N . LYS A 1 83 ? -6.579 1.613 20.777 1.00 93.94 83 LYS A N 1
ATOM 660 C CA . LYS A 1 83 ? -7.018 2.353 19.596 1.00 93.94 83 LYS A CA 1
ATOM 661 C C . LYS A 1 83 ? -5.985 3.400 19.184 1.00 93.94 83 LYS A C 1
ATOM 663 O O . LYS A 1 83 ? -5.679 3.487 17.997 1.00 93.94 83 LYS A O 1
ATOM 668 N N . GLU A 1 84 ? -5.414 4.125 20.143 1.00 94.12 84 GLU A N 1
ATOM 669 C CA . GLU A 1 84 ? -4.329 5.084 19.905 1.00 94.12 84 GLU A CA 1
ATOM 670 C C . GLU A 1 84 ? -3.069 4.399 19.360 1.00 94.12 84 GLU A C 1
ATOM 672 O O . GLU A 1 84 ? -2.509 4.854 18.361 1.00 94.12 84 GLU A O 1
ATOM 677 N N . GLU A 1 85 ? -2.669 3.255 19.925 1.00 94.81 85 GLU A N 1
ATOM 678 C CA . GLU A 1 85 ? -1.550 2.455 19.405 1.00 94.81 85 GLU A CA 1
ATOM 679 C C . GLU A 1 85 ? -1.775 2.043 17.936 1.00 94.81 85 GLU A C 1
ATOM 681 O O . GLU A 1 85 ? -0.902 2.205 17.074 1.00 94.81 85 GLU A O 1
ATOM 686 N N . LEU A 1 86 ? -2.971 1.540 17.618 1.00 94.31 86 LEU A N 1
ATOM 687 C CA . LEU A 1 86 ? -3.335 1.146 16.259 1.00 94.31 86 LEU A CA 1
ATOM 688 C C . LEU A 1 86 ? -3.393 2.349 15.302 1.00 94.31 86 LEU A C 1
ATOM 690 O O . LEU A 1 86 ? -3.032 2.212 14.126 1.00 94.31 86 LEU A O 1
ATOM 694 N N . ASP A 1 87 ? -3.801 3.524 15.784 1.00 92.94 87 ASP A N 1
ATOM 695 C CA . ASP A 1 87 ? -3.817 4.749 14.986 1.00 92.94 87 ASP A CA 1
ATOM 696 C C . ASP A 1 87 ? -2.403 5.260 14.675 1.00 92.94 87 ASP A C 1
ATOM 698 O O . ASP A 1 87 ? -2.119 5.640 13.530 1.00 92.94 87 ASP A O 1
ATOM 702 N N . ILE A 1 88 ? -1.481 5.179 15.637 1.00 95.44 88 ILE A N 1
ATOM 703 C CA . ILE A 1 88 ? -0.052 5.440 15.411 1.00 95.44 88 ILE A CA 1
ATOM 704 C C . ILE A 1 88 ? 0.489 4.451 14.373 1.00 95.44 88 ILE A C 1
ATOM 706 O O . ILE A 1 88 ? 1.154 4.844 13.410 1.00 95.44 88 ILE A O 1
ATOM 710 N N . ARG A 1 89 ? 0.142 3.165 14.497 1.00 93.44 89 ARG A N 1
ATOM 711 C CA . ARG A 1 89 ? 0.583 2.120 13.565 1.00 93.44 89 ARG A CA 1
ATOM 712 C C . ARG A 1 89 ? 0.086 2.349 12.136 1.00 93.44 89 ARG A C 1
ATOM 714 O O . ARG A 1 89 ? 0.863 2.183 11.193 1.00 93.44 89 ARG A O 1
ATOM 721 N N . GLN A 1 90 ? -1.177 2.736 11.929 1.00 93.19 90 GLN A N 1
ATOM 722 C CA . GLN A 1 90 ? -1.662 3.034 10.571 1.00 93.19 90 GLN A CA 1
ATOM 723 C C . GLN A 1 90 ? -1.027 4.304 9.992 1.00 93.19 90 GLN A C 1
ATOM 725 O O . GLN A 1 90 ? -0.855 4.382 8.772 1.00 93.19 90 GLN A O 1
ATOM 730 N N . LEU A 1 91 ? -0.678 5.281 10.839 1.00 92.19 91 LEU A N 1
ATOM 731 C CA . LEU A 1 91 ? -0.013 6.513 10.422 1.00 92.19 91 LEU A CA 1
ATOM 732 C C . LEU A 1 91 ? 1.429 6.240 9.992 1.00 92.19 91 LEU A C 1
ATOM 734 O O . LEU A 1 91 ? 1.834 6.703 8.928 1.00 92.19 91 LEU A O 1
ATOM 738 N N . ALA A 1 92 ? 2.161 5.423 10.752 1.00 93.25 92 ALA A N 1
ATOM 739 C CA . ALA A 1 92 ? 3.497 4.968 10.381 1.00 93.25 92 ALA A CA 1
ATOM 740 C C . ALA A 1 92 ? 3.478 4.260 9.017 1.00 93.25 92 ALA A C 1
ATOM 742 O O . ALA A 1 92 ? 4.231 4.629 8.123 1.00 93.25 92 ALA A O 1
ATOM 743 N N . LEU A 1 93 ? 2.535 3.333 8.802 1.00 91.12 93 LEU A N 1
ATOM 744 C CA . LEU A 1 93 ? 2.374 2.647 7.512 1.00 91.12 93 LEU A CA 1
ATOM 745 C C . LEU A 1 93 ? 2.045 3.608 6.358 1.00 91.12 93 LEU A C 1
ATOM 747 O O . LEU A 1 93 ? 2.519 3.406 5.241 1.00 91.12 93 LEU A O 1
ATOM 751 N N . LYS A 1 94 ? 1.241 4.650 6.611 1.00 88.81 94 LYS A N 1
ATOM 752 C CA . LYS A 1 94 ? 0.972 5.710 5.627 1.00 88.81 94 LYS A CA 1
ATOM 753 C C . LYS A 1 94 ? 2.256 6.452 5.268 1.00 88.81 94 LYS A C 1
ATOM 755 O O . LYS A 1 94 ? 2.521 6.638 4.086 1.00 88.81 94 LYS A O 1
ATOM 760 N N . LEU A 1 95 ? 3.024 6.874 6.271 1.00 89.19 95 LEU A N 1
ATOM 761 C CA . LEU A 1 95 ? 4.255 7.628 6.065 1.00 89.19 95 LEU A CA 1
ATOM 762 C C . LEU A 1 95 ? 5.287 6.793 5.308 1.00 89.19 95 LEU A C 1
ATOM 764 O O . LEU A 1 95 ? 5.807 7.265 4.310 1.00 89.19 95 LEU A O 1
ATOM 768 N N . THR A 1 96 ? 5.505 5.535 5.701 1.00 88.62 96 THR A N 1
ATOM 769 C CA . THR A 1 96 ? 6.437 4.631 5.011 1.00 88.62 96 THR A CA 1
ATOM 770 C C . THR A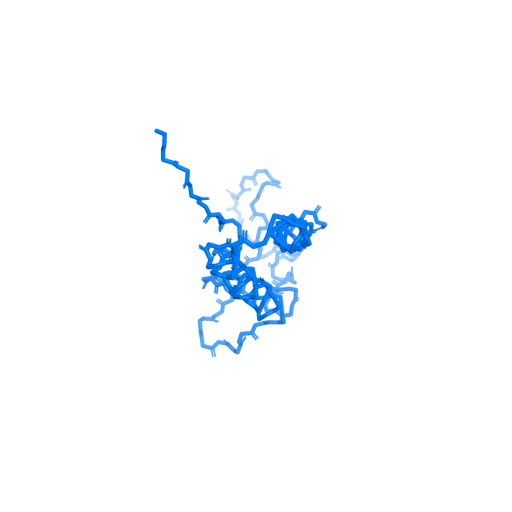 1 96 ? 6.068 4.449 3.542 1.00 88.62 96 THR A C 1
ATOM 772 O O . THR A 1 96 ? 6.925 4.603 2.679 1.00 88.62 96 THR A O 1
ATOM 775 N N . ALA A 1 97 ? 4.796 4.166 3.240 1.00 84.44 97 ALA A N 1
ATOM 776 C CA . ALA A 1 97 ? 4.345 4.033 1.855 1.00 84.44 97 ALA A CA 1
ATOM 777 C C . ALA A 1 97 ? 4.491 5.346 1.072 1.00 84.44 97 ALA A C 1
ATOM 779 O O . ALA A 1 97 ? 4.762 5.313 -0.125 1.00 84.44 97 ALA A O 1
ATOM 780 N N . ASN A 1 98 ? 4.337 6.492 1.744 1.00 82.06 98 ASN A N 1
ATOM 781 C CA . ASN A 1 98 ? 4.493 7.787 1.107 1.00 82.06 98 ASN A CA 1
ATOM 782 C C . ASN A 1 98 ? 5.959 8.154 0.834 1.00 82.06 98 ASN A C 1
ATOM 784 O O . ASN A 1 98 ? 6.293 8.684 -0.218 1.00 82.06 98 ASN A O 1
ATOM 788 N N . SER A 1 99 ? 6.855 7.840 1.762 1.00 83.69 99 SER A N 1
ATOM 789 C CA . SER A 1 99 ? 8.287 8.075 1.592 1.00 83.69 99 SER A CA 1
ATOM 790 C C . SER A 1 99 ? 8.907 7.184 0.512 1.00 83.69 99 SER A C 1
ATOM 792 O O . SER A 1 99 ? 9.923 7.560 -0.053 1.00 83.69 99 SER A O 1
ATOM 794 N N . MET A 1 100 ? 8.294 6.040 0.183 1.00 75.81 100 MET A N 1
ATOM 795 C CA . MET A 1 100 ? 8.780 5.139 -0.872 1.00 75.81 100 MET A CA 1
ATOM 796 C C . MET A 1 100 ? 8.655 5.696 -2.296 1.00 75.81 100 MET A C 1
ATOM 798 O O . MET A 1 100 ? 9.355 5.203 -3.172 1.00 75.81 100 MET A O 1
ATOM 802 N N . TYR A 1 101 ? 7.778 6.676 -2.548 1.00 69.62 101 TYR A N 1
ATOM 803 C CA . TYR A 1 101 ? 7.671 7.321 -3.866 1.00 69.62 101 TYR A CA 1
ATOM 804 C C . TYR A 1 101 ? 8.457 8.634 -3.968 1.00 69.62 101 TYR A C 1
ATOM 806 O O . TYR A 1 101 ? 8.630 9.145 -5.066 1.00 69.62 101 TYR A O 1
ATOM 814 N N . GLY A 1 102 ? 8.827 9.238 -2.834 1.00 64.94 102 GLY A N 1
ATOM 815 C CA . GLY A 1 102 ? 9.406 10.584 -2.777 1.00 64.94 102 GLY A CA 1
ATOM 816 C C . GLY A 1 102 ? 10.933 10.616 -2.738 1.00 64.94 102 GLY A C 1
ATOM 817 O O . GLY A 1 102 ? 11.484 11.668 -2.423 1.00 64.94 102 GLY A O 1
ATOM 818 N N . CYS A 1 103 ? 11.586 9.476 -2.971 1.00 51.91 103 CYS A N 1
ATOM 819 C CA . CYS A 1 103 ? 13.037 9.341 -3.057 1.00 51.91 103 CYS A CA 1
ATOM 820 C C . CYS A 1 103 ? 13.479 9.187 -4.513 1.00 51.91 103 CYS A C 1
ATOM 822 O O . CYS A 1 103 ? 12.686 8.652 -5.319 1.00 51.91 103 CYS A O 1
#

Organism: Skeletonema costatum (NCBI:txid2843)

InterPro domains:
  IPR006134 DNA-directed DNA polymerase, family B, multifunctional domain [PF00136] (1-103)
  IPR023211 DNA polymerase, palm domain superfamily [G3DSA:3.90.1600.10] (1-103)
  IPR043502 DNA/RNA polymerase superfamily [SSF56672] (1-103)